Protein AF-X1R8P7-F1 (afdb_monomer)

Organism: NCBI:txid412755

Radius of gyration: 22.65 Å; Cα contacts (8 Å, |Δi|>4): 236; chains: 1; bounding box: 70×55×39 Å

Structure (mmCIF, N/CA/C/O backbone):
data_AF-X1R8P7-F1
#
_entry.id   AF-X1R8P7-F1
#
loop_
_atom_site.group_PDB
_atom_site.id
_atom_site.type_symbol
_atom_site.label_atom_id
_atom_site.label_alt_id
_atom_site.label_comp_id
_atom_site.label_asym_id
_atom_site.label_entity_id
_atom_site.label_seq_id
_atom_site.pdbx_PDB_ins_code
_atom_site.Cartn_x
_atom_site.Cartn_y
_atom_site.Cartn_z
_atom_site.occupancy
_atom_site.B_iso_or_equiv
_atom_site.auth_seq_id
_atom_site.auth_comp_id
_atom_site.auth_asym_id
_atom_site.auth_atom_id
_atom_site.pdbx_PDB_model_num
ATOM 1 N N . ASN A 1 1 ? -5.163 -3.248 -12.083 1.00 91.25 1 ASN A N 1
ATOM 2 C CA . ASN A 1 1 ? -4.349 -4.468 -12.230 1.00 91.25 1 ASN A CA 1
ATOM 3 C C . ASN A 1 1 ? -3.044 -4.242 -11.505 1.00 91.25 1 ASN A C 1
ATOM 5 O O . ASN A 1 1 ? -2.517 -3.134 -11.586 1.00 91.25 1 ASN A O 1
ATOM 9 N N . ILE A 1 2 ? -2.583 -5.254 -10.779 1.00 94.69 2 ILE A N 1
ATOM 10 C CA . ILE A 1 2 ? -1.268 -5.282 -10.139 1.00 94.69 2 ILE A CA 1
ATOM 11 C C . ILE A 1 2 ? -0.370 -6.141 -11.023 1.00 94.69 2 ILE A C 1
ATOM 13 O O . ILE A 1 2 ? -0.722 -7.287 -11.301 1.00 94.69 2 ILE A O 1
ATOM 17 N N . ILE A 1 3 ? 0.742 -5.575 -11.486 1.00 96.31 3 ILE A N 1
ATOM 18 C CA . ILE A 1 3 ? 1.646 -6.209 -12.451 1.00 96.31 3 ILE A CA 1
ATOM 19 C C . ILE A 1 3 ? 3.028 -6.357 -11.814 1.00 96.31 3 ILE A C 1
ATOM 21 O O . ILE A 1 3 ? 3.520 -5.406 -11.212 1.00 96.31 3 ILE A O 1
ATOM 25 N N . ASP A 1 4 ? 3.645 -7.528 -11.916 1.00 94.38 4 ASP A N 1
ATOM 26 C CA . ASP A 1 4 ? 5.004 -7.757 -11.417 1.00 94.38 4 ASP A CA 1
ATOM 27 C C . ASP A 1 4 ? 6.099 -7.234 -12.370 1.00 94.38 4 ASP A C 1
ATOM 29 O O . ASP A 1 4 ? 5.826 -6.599 -13.393 1.00 94.38 4 ASP A O 1
ATOM 33 N N . SER A 1 5 ? 7.365 -7.469 -12.018 1.00 90.56 5 SER A N 1
ATOM 34 C CA . SER A 1 5 ? 8.527 -7.047 -12.808 1.00 90.56 5 SER A CA 1
ATOM 35 C C . SER A 1 5 ? 8.684 -7.795 -14.138 1.00 90.56 5 SER A C 1
ATOM 37 O O . SER A 1 5 ? 9.356 -7.288 -15.037 1.00 90.56 5 SER A O 1
ATOM 39 N N . GLU A 1 6 ? 8.067 -8.970 -14.283 1.00 91.81 6 GLU A N 1
ATOM 40 C CA . GLU A 1 6 ? 8.080 -9.776 -15.508 1.00 91.81 6 GLU A CA 1
ATOM 41 C C . GLU A 1 6 ? 6.883 -9.462 -16.425 1.00 91.81 6 GLU A C 1
ATOM 43 O O . GLU A 1 6 ? 6.856 -9.876 -17.586 1.00 91.81 6 GLU A O 1
ATOM 48 N N . GLY A 1 7 ? 5.921 -8.672 -15.940 1.00 91.88 7 GLY A N 1
ATOM 49 C CA . GLY A 1 7 ? 4.739 -8.247 -16.683 1.00 91.88 7 GLY A CA 1
ATOM 50 C C . GLY A 1 7 ? 3.507 -9.124 -16.457 1.00 91.88 7 GLY A C 1
ATOM 51 O O . GLY A 1 7 ? 2.513 -8.950 -17.166 1.00 91.88 7 GLY A O 1
ATOM 52 N N . TYR A 1 8 ? 3.535 -10.046 -15.492 1.00 94.44 8 TYR A N 1
ATOM 53 C CA . TYR A 1 8 ? 2.378 -10.871 -15.156 1.00 94.44 8 TYR A CA 1
ATOM 54 C C . TYR A 1 8 ? 1.423 -10.137 -14.224 1.00 94.44 8 TYR A C 1
ATOM 56 O O . TYR A 1 8 ? 1.821 -9.414 -13.310 1.00 94.44 8 TYR A O 1
ATOM 64 N N . GLU A 1 9 ? 0.129 -10.349 -14.446 1.00 96.06 9 GLU A N 1
ATOM 65 C CA . GLU A 1 9 ? -0.903 -9.834 -13.562 1.00 96.06 9 GLU A CA 1
ATOM 66 C C . GLU A 1 9 ? -1.089 -10.754 -12.351 1.00 96.06 9 GLU A C 1
ATOM 68 O O . GLU A 1 9 ? -1.378 -11.940 -12.495 1.00 96.06 9 GLU A O 1
ATOM 73 N N . ILE A 1 10 ? -0.981 -10.177 -11.153 1.00 95.69 10 ILE A N 1
ATOM 74 C CA . ILE A 1 10 ? -1.089 -10.895 -9.875 1.00 95.69 10 ILE A CA 1
ATOM 75 C C . ILE A 1 10 ? -2.279 -10.429 -9.024 1.00 95.69 10 ILE A C 1
ATOM 77 O O . ILE A 1 10 ? -2.371 -10.771 -7.848 1.00 95.69 10 ILE A O 1
ATOM 81 N N . THR A 1 11 ? -3.193 -9.632 -9.590 1.00 94.94 11 THR A N 1
ATOM 82 C CA . THR A 1 11 ? -4.330 -9.046 -8.857 1.00 94.94 11 THR A CA 1
ATOM 83 C C . THR A 1 11 ? -5.125 -10.111 -8.093 1.00 94.94 11 THR A C 1
ATOM 85 O O . THR A 1 11 ? -5.360 -9.960 -6.896 1.00 94.94 11 THR A O 1
ATOM 88 N N . ASP A 1 12 ? -5.493 -11.206 -8.759 1.00 94.00 12 ASP A N 1
ATOM 89 C CA . ASP A 1 12 ? -6.300 -12.266 -8.147 1.00 94.00 12 ASP A CA 1
ATOM 90 C C . ASP A 1 12 ? -5.539 -13.011 -7.050 1.00 94.00 12 ASP A C 1
ATOM 92 O O . ASP A 1 12 ? -6.135 -13.379 -6.041 1.00 94.00 12 ASP A O 1
ATOM 96 N N . LEU A 1 13 ? -4.221 -13.179 -7.196 1.00 93.00 13 LEU A N 1
ATOM 97 C CA . LEU A 1 13 ? -3.372 -13.786 -6.167 1.00 93.00 13 LEU A CA 1
ATOM 98 C C . LEU A 1 13 ? -3.386 -12.942 -4.887 1.00 93.00 13 LEU A C 1
ATOM 100 O O . LEU A 1 13 ? -3.551 -13.474 -3.796 1.00 93.00 13 LEU A O 1
ATOM 104 N N . VAL A 1 14 ? -3.264 -11.622 -5.034 1.00 93.44 14 VAL A N 1
ATOM 105 C CA . VAL A 1 14 ? -3.269 -10.678 -3.908 1.00 93.44 14 VAL A CA 1
ATOM 106 C C . VAL A 1 14 ? -4.643 -10.630 -3.229 1.00 93.44 14 VAL A C 1
ATOM 108 O O . VAL A 1 14 ? -4.729 -10.532 -2.008 1.00 93.44 14 VAL A O 1
ATOM 111 N N . LEU A 1 15 ? -5.730 -10.689 -4.005 1.00 93.44 15 LEU A N 1
ATOM 112 C CA . LEU A 1 15 ? -7.092 -10.599 -3.473 1.00 93.44 15 LEU A CA 1
ATOM 113 C C . LEU A 1 15 ? -7.623 -11.917 -2.897 1.00 93.44 15 LEU A C 1
ATOM 115 O O . LEU A 1 15 ? -8.484 -11.862 -2.028 1.00 93.44 15 LEU A O 1
ATOM 119 N N . SER A 1 16 ? -7.142 -13.074 -3.354 1.00 93.62 16 SER A N 1
ATOM 120 C CA . SER A 1 16 ? -7.579 -14.390 -2.854 1.00 93.62 16 SER A CA 1
ATOM 121 C C . SER A 1 16 ? -6.755 -14.912 -1.675 1.00 93.62 16 SER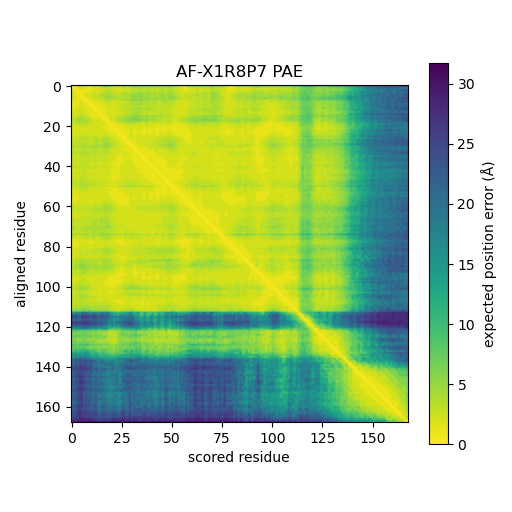 A C 1
ATOM 123 O O . SER A 1 16 ? -7.044 -15.988 -1.157 1.00 93.62 16 SER A O 1
ATOM 125 N N . ASP A 1 17 ? -5.740 -14.166 -1.234 1.00 91.75 17 ASP A N 1
ATOM 126 C CA . ASP A 1 17 ? -4.942 -14.527 -0.068 1.00 91.75 17 ASP A CA 1
ATOM 127 C C . ASP A 1 17 ? -5.787 -14.469 1.218 1.00 91.75 17 ASP A C 1
ATOM 129 O O . ASP A 1 17 ? -6.229 -13.404 1.661 1.00 91.75 17 ASP A O 1
ATOM 133 N N . GLU A 1 18 ? -6.002 -15.635 1.833 1.00 92.75 18 GLU A N 1
ATOM 134 C CA . GLU A 1 18 ? -6.716 -15.775 3.107 1.00 92.75 18 GLU A CA 1
ATOM 135 C C . GLU A 1 18 ? -5.908 -15.223 4.298 1.00 92.75 18 GLU A C 1
ATOM 137 O O . GLU A 1 18 ? -6.465 -14.977 5.378 1.00 92.75 18 GLU A O 1
ATOM 142 N N . ASN A 1 19 ? -4.594 -15.036 4.132 1.00 94.00 19 ASN A N 1
ATOM 143 C CA . ASN A 1 19 ? -3.725 -14.428 5.128 1.00 94.00 19 ASN A CA 1
ATOM 144 C C . ASN A 1 19 ? -3.697 -12.894 4.987 1.00 94.00 19 ASN A C 1
ATOM 146 O O . ASN A 1 19 ? -4.350 -12.288 4.140 1.00 94.00 19 ASN A O 1
ATOM 150 N N . TYR A 1 20 ? -2.971 -12.231 5.884 1.00 93.88 20 TYR A N 1
ATOM 151 C CA . TYR A 1 20 ? -2.756 -10.796 5.797 1.00 93.88 20 TYR A CA 1
ATOM 152 C C . TYR A 1 20 ? -1.712 -10.454 4.736 1.00 93.88 20 TYR A C 1
ATOM 154 O O . TYR A 1 20 ? -0.567 -10.906 4.803 1.00 93.88 20 TYR A O 1
ATOM 162 N N . SER A 1 21 ? -2.109 -9.569 3.829 1.00 95.56 21 SER A N 1
ATOM 163 C CA . SER A 1 21 ? -1.269 -9.007 2.781 1.00 95.56 21 SER A CA 1
ATOM 164 C C . SER A 1 21 ? -1.102 -7.501 3.001 1.00 95.56 21 SER A C 1
ATOM 166 O O . SER A 1 21 ? -2.074 -6.750 3.134 1.00 95.56 21 SER A O 1
ATOM 168 N N . PHE A 1 22 ? 0.148 -7.051 3.067 1.00 96.31 22 PHE A N 1
ATOM 169 C CA . PHE A 1 22 ? 0.519 -5.652 3.244 1.00 96.31 22 PHE A CA 1
ATOM 170 C C . PHE A 1 22 ? 0.800 -5.021 1.882 1.00 96.31 22 PHE A C 1
ATOM 172 O O . PHE A 1 22 ? 1.684 -5.460 1.155 1.00 96.31 22 PHE A O 1
ATOM 179 N N . LEU A 1 23 ? 0.071 -3.963 1.542 1.00 97.25 23 LEU A N 1
ATOM 180 C CA . LEU A 1 23 ? 0.270 -3.190 0.322 1.00 97.25 23 LEU A CA 1
ATOM 181 C C . LEU A 1 23 ? 0.844 -1.821 0.688 1.00 97.25 23 LEU A C 1
ATOM 183 O O . LEU A 1 23 ? 0.140 -0.964 1.231 1.00 97.25 23 LEU A O 1
ATOM 187 N N . LEU A 1 24 ? 2.118 -1.598 0.384 1.00 97.62 24 LEU A N 1
ATOM 188 C CA . LEU A 1 24 ? 2.715 -0.270 0.433 1.00 97.62 24 LEU A CA 1
ATOM 189 C C . LEU A 1 24 ? 2.394 0.452 -0.873 1.00 97.62 24 LEU A C 1
ATOM 191 O O . LEU A 1 24 ? 2.966 0.156 -1.914 1.00 97.62 24 LEU A O 1
ATOM 195 N N . VAL A 1 25 ? 1.495 1.423 -0.827 1.00 97.56 25 VAL A N 1
ATOM 196 C CA . VAL A 1 25 ? 1.103 2.211 -1.994 1.00 97.56 25 VAL A CA 1
ATOM 197 C C . VAL A 1 25 ? 1.932 3.487 -2.051 1.00 97.56 25 VAL A C 1
ATOM 199 O O . VAL A 1 25 ? 1.873 4.318 -1.144 1.00 97.56 25 VAL A O 1
ATOM 202 N N . SER A 1 26 ? 2.680 3.660 -3.136 1.00 97.00 26 SER A N 1
ATOM 203 C CA . SER A 1 26 ? 3.496 4.844 -3.395 1.00 97.00 26 SER A CA 1
ATOM 204 C C . SER A 1 26 ? 3.366 5.238 -4.863 1.00 97.00 26 SER A C 1
ATOM 206 O O . SER A 1 26 ? 4.110 4.751 -5.712 1.00 97.00 26 SER A O 1
ATOM 208 N N . TYR A 1 27 ? 2.400 6.102 -5.186 1.00 95.38 27 TYR A N 1
ATOM 209 C CA . TYR A 1 27 ? 2.072 6.431 -6.581 1.00 95.38 27 TYR A CA 1
ATOM 210 C C . TYR A 1 27 ? 3.235 7.092 -7.338 1.00 95.38 27 TYR A C 1
ATOM 212 O O . TYR A 1 27 ? 3.347 6.891 -8.539 1.00 95.38 27 TYR A O 1
ATOM 220 N N . ASN A 1 28 ? 4.108 7.832 -6.647 1.00 94.38 28 ASN A N 1
ATOM 221 C CA . ASN A 1 28 ? 5.358 8.357 -7.197 1.00 94.38 28 ASN A CA 1
ATOM 222 C C . ASN A 1 28 ? 6.468 8.202 -6.153 1.00 94.38 28 ASN A C 1
ATOM 224 O O . ASN A 1 28 ? 6.437 8.866 -5.117 1.00 94.38 28 ASN A O 1
ATOM 228 N N . LEU A 1 29 ? 7.440 7.333 -6.413 1.00 94.69 29 LEU A N 1
ATOM 229 C CA . LEU A 1 29 ? 8.567 7.071 -5.518 1.00 94.69 29 LEU A CA 1
ATOM 230 C C . LEU A 1 29 ? 9.501 8.278 -5.360 1.00 94.69 29 LEU A C 1
ATOM 232 O O . LEU A 1 29 ? 9.990 8.521 -4.258 1.00 94.69 29 LEU A O 1
ATOM 236 N N . SER A 1 30 ? 9.695 9.074 -6.411 1.00 92.00 30 SER A N 1
ATOM 237 C CA . SER A 1 30 ? 10.548 10.270 -6.386 1.00 92.00 30 SER A CA 1
ATOM 238 C C . SER A 1 30 ? 10.015 11.349 -5.430 1.00 92.00 30 SER A C 1
ATOM 240 O O . SER A 1 30 ? 10.793 12.058 -4.792 1.00 92.00 30 SER A O 1
ATOM 242 N N . ASP A 1 31 ? 8.689 11.423 -5.276 1.00 94.12 31 ASP A N 1
ATOM 243 C CA . ASP A 1 31 ? 7.996 12.360 -4.378 1.00 94.12 31 ASP A CA 1
ATOM 244 C C . ASP A 1 31 ? 7.621 11.734 -3.023 1.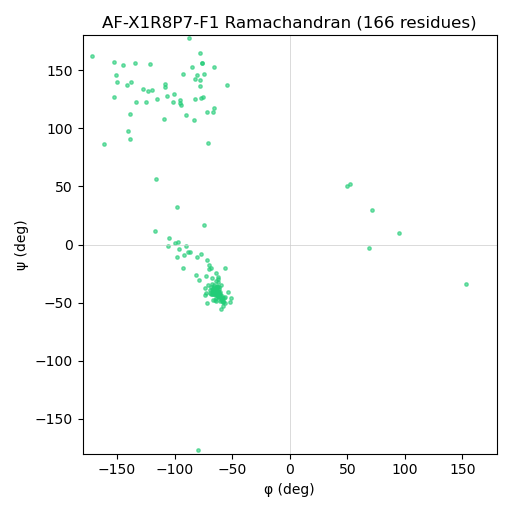00 94.12 31 ASP A C 1
ATOM 246 O O . ASP A 1 31 ? 6.941 12.357 -2.199 1.00 94.12 31 ASP A O 1
ATOM 250 N N . ALA A 1 32 ? 7.983 10.473 -2.792 1.00 95.56 32 ALA A N 1
ATOM 251 C CA . ALA A 1 32 ? 7.578 9.748 -1.600 1.00 95.56 32 ALA A CA 1
ATOM 252 C C . ALA A 1 32 ? 8.349 10.217 -0.360 1.00 95.56 32 ALA A C 1
ATOM 254 O O . ALA A 1 32 ? 9.531 10.571 -0.397 1.00 95.56 32 ALA A O 1
ATOM 255 N N . ASN A 1 33 ? 7.683 10.192 0.795 1.00 96.06 33 ASN A N 1
ATOM 256 C CA . ASN A 1 33 ? 8.331 10.546 2.047 1.00 96.06 33 ASN A CA 1
ATOM 257 C C . ASN A 1 33 ? 9.433 9.533 2.410 1.00 96.06 33 ASN A C 1
ATOM 259 O O . ASN A 1 33 ? 9.149 8.375 2.717 1.00 96.06 33 ASN A O 1
ATOM 263 N N . GLN A 1 34 ? 10.684 9.996 2.474 1.00 93.88 34 GLN A N 1
ATOM 264 C CA . GLN A 1 34 ? 11.840 9.134 2.742 1.00 93.88 34 GLN A CA 1
ATOM 265 C C . GLN A 1 34 ? 11.790 8.436 4.111 1.00 93.88 34 GLN A C 1
ATOM 267 O O . GLN A 1 34 ? 12.189 7.279 4.232 1.00 93.88 34 GLN A O 1
ATOM 272 N N . LYS A 1 35 ? 11.282 9.107 5.157 1.00 92.75 35 LYS A N 1
ATOM 273 C CA . LYS A 1 35 ? 11.120 8.472 6.479 1.00 92.75 35 LYS A CA 1
ATOM 274 C C . LYS A 1 35 ? 10.061 7.373 6.424 1.00 92.75 35 LYS A C 1
ATOM 276 O O . LYS A 1 35 ? 10.264 6.313 7.004 1.00 92.75 35 LYS A O 1
ATOM 281 N N . GLY A 1 36 ? 8.976 7.621 5.691 1.00 94.00 36 GLY A N 1
ATOM 282 C CA . GLY A 1 36 ? 7.932 6.639 5.413 1.00 94.00 36 GLY A CA 1
ATOM 283 C C . GLY A 1 36 ? 8.465 5.404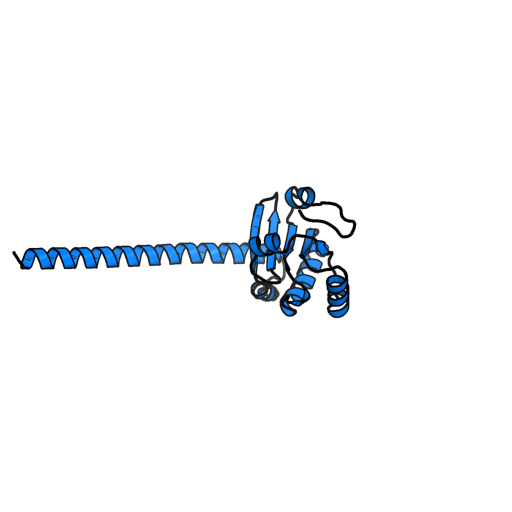 4.693 1.00 94.00 36 GLY A C 1
ATOM 284 O O . GLY A 1 36 ? 8.210 4.293 5.139 1.00 94.00 36 GLY A O 1
ATOM 285 N N . LEU A 1 37 ? 9.256 5.588 3.633 1.00 94.69 37 LEU A N 1
ATOM 286 C CA . LEU A 1 37 ? 9.882 4.480 2.900 1.00 94.69 37 LEU A CA 1
ATOM 287 C C . LEU A 1 37 ? 10.853 3.679 3.772 1.00 94.69 37 LEU A C 1
ATOM 289 O O . LEU A 1 37 ? 10.842 2.452 3.743 1.00 94.69 37 LEU A O 1
ATOM 293 N N . LYS A 1 38 ? 11.653 4.359 4.601 1.00 92.62 38 LYS A N 1
ATOM 294 C CA . LYS A 1 38 ? 12.544 3.680 5.546 1.00 92.62 38 LYS A CA 1
ATOM 295 C C . LYS A 1 38 ? 11.761 2.846 6.562 1.00 92.62 38 LYS A C 1
ATOM 297 O O . LYS A 1 38 ? 12.114 1.699 6.800 1.00 92.62 38 LYS A O 1
ATOM 302 N N . ALA A 1 39 ? 10.689 3.398 7.129 1.00 91.94 39 ALA A N 1
ATOM 303 C CA . ALA A 1 39 ? 9.819 2.650 8.031 1.00 91.94 39 ALA A CA 1
ATOM 304 C C . ALA A 1 3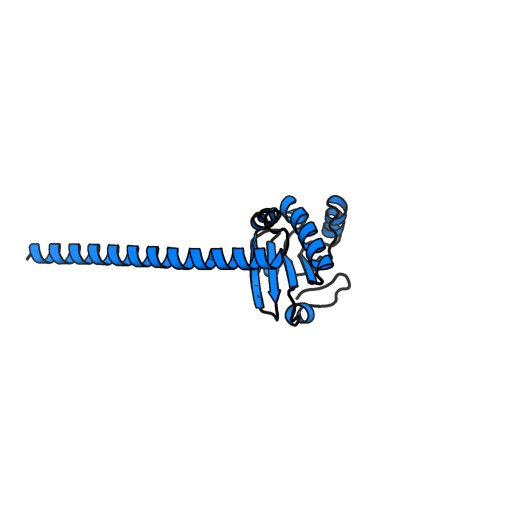9 ? 9.131 1.477 7.313 1.00 91.94 39 ALA A C 1
ATOM 306 O O . ALA A 1 39 ? 9.009 0.401 7.887 1.00 91.94 39 ALA A O 1
ATOM 307 N N . ALA A 1 40 ? 8.751 1.643 6.045 1.00 93.88 40 ALA A N 1
ATOM 308 C CA . ALA A 1 40 ? 8.200 0.560 5.238 1.00 93.88 40 ALA A CA 1
ATOM 309 C C . ALA A 1 40 ? 9.186 -0.598 5.032 1.00 93.88 40 ALA A C 1
ATOM 311 O O . ALA A 1 40 ? 8.758 -1.746 5.007 1.00 93.88 40 ALA A O 1
ATOM 312 N N . ASN A 1 41 ? 10.491 -0.321 4.966 1.00 92.81 41 ASN A N 1
ATOM 313 C CA . ASN A 1 41 ? 11.518 -1.361 4.912 1.00 92.81 41 ASN A CA 1
ATOM 314 C C . ASN A 1 41 ? 11.499 -2.243 6.173 1.00 92.81 41 ASN A C 1
ATOM 316 O O . ASN A 1 41 ? 11.527 -3.465 6.079 1.00 92.81 41 ASN A O 1
ATOM 320 N N . GLU A 1 42 ? 11.361 -1.637 7.355 1.00 90.88 42 GLU A N 1
ATOM 321 C CA . GLU A 1 42 ? 11.223 -2.379 8.619 1.00 90.88 42 GLU A CA 1
ATOM 322 C C . GLU A 1 42 ? 9.931 -3.212 8.655 1.00 90.88 42 GLU A C 1
ATOM 324 O O . GLU A 1 42 ? 9.917 -4.342 9.144 1.00 90.88 42 GLU A O 1
ATOM 329 N N . ILE A 1 43 ? 8.841 -2.682 8.090 1.00 91.88 43 ILE A N 1
ATOM 330 C CA . ILE A 1 43 ? 7.572 -3.411 7.956 1.00 91.88 43 ILE A CA 1
ATOM 331 C C . ILE A 1 43 ? 7.739 -4.606 7.015 1.00 91.88 43 ILE A C 1
ATOM 333 O O . ILE A 1 43 ? 7.249 -5.689 7.327 1.00 91.88 43 ILE A O 1
ATOM 337 N N . ALA A 1 44 ? 8.447 -4.446 5.897 1.00 93.69 44 ALA A N 1
ATOM 338 C CA . ALA A 1 44 ? 8.734 -5.537 4.970 1.00 93.69 44 ALA A CA 1
ATOM 339 C C . ALA A 1 44 ? 9.573 -6.640 5.638 1.00 93.69 44 ALA A C 1
ATOM 341 O O . ALA A 1 44 ? 9.251 -7.822 5.506 1.00 93.69 44 ALA A O 1
ATOM 342 N N . LEU A 1 45 ? 10.585 -6.268 6.431 1.00 91.19 45 LEU A N 1
ATOM 343 C CA . LEU A 1 45 ? 11.370 -7.217 7.230 1.00 91.19 45 LEU A CA 1
ATOM 344 C C . LEU A 1 45 ? 10.498 -7.973 8.241 1.00 91.19 45 LEU A C 1
ATOM 346 O O . LEU A 1 45 ? 10.613 -9.193 8.358 1.00 91.19 45 LEU A O 1
ATOM 350 N N . TYR A 1 46 ? 9.589 -7.274 8.927 1.00 90.12 46 TYR A N 1
ATOM 351 C CA . TYR A 1 46 ? 8.591 -7.910 9.788 1.00 90.12 46 TYR A CA 1
ATOM 352 C C . TYR A 1 46 ? 7.706 -8.884 8.996 1.00 90.12 46 TYR A C 1
ATOM 354 O O . TYR A 1 46 ? 7.511 -10.019 9.420 1.00 90.12 46 TYR A O 1
ATOM 362 N N . CYS A 1 47 ? 7.197 -8.486 7.830 1.00 92.19 47 CYS A N 1
ATOM 363 C CA . CYS A 1 47 ? 6.355 -9.354 7.009 1.00 92.19 47 CYS A CA 1
ATOM 364 C C . CYS A 1 47 ? 7.090 -10.642 6.625 1.00 92.19 47 CYS A C 1
ATOM 366 O O . CYS A 1 47 ? 6.563 -11.728 6.854 1.00 92.19 47 CYS A O 1
ATOM 368 N N . ASN A 1 48 ? 8.342 -10.529 6.179 1.00 91.75 48 ASN A N 1
ATOM 369 C CA . ASN A 1 48 ? 9.189 -11.676 5.866 1.00 91.75 48 ASN A CA 1
ATOM 370 C C . ASN A 1 48 ? 9.394 -12.588 7.093 1.00 91.75 48 ASN A C 1
ATOM 372 O O . ASN A 1 48 ? 9.150 -13.791 7.027 1.00 91.75 48 ASN A O 1
ATOM 376 N N . GLN A 1 49 ? 9.739 -12.013 8.251 1.00 90.75 49 GLN A N 1
ATOM 377 C CA . GLN A 1 49 ? 9.961 -12.775 9.485 1.00 90.75 49 GLN A CA 1
ATOM 378 C C . GLN A 1 49 ? 8.725 -13.572 9.942 1.00 90.75 49 GLN A C 1
ATOM 380 O O . GLN A 1 49 ? 8.874 -14.653 10.513 1.00 90.75 49 GLN A O 1
ATOM 385 N N . TYR A 1 50 ? 7.518 -13.040 9.732 1.00 90.00 50 TYR A N 1
ATOM 386 C CA . TYR A 1 50 ? 6.266 -13.640 10.209 1.00 90.00 50 TYR A CA 1
ATOM 387 C C . TYR A 1 50 ? 5.437 -14.316 9.103 1.00 90.00 50 TYR A C 1
ATOM 389 O O . TYR A 1 50 ? 4.339 -14.796 9.384 1.00 90.00 50 TYR A O 1
ATOM 397 N N . GLY A 1 51 ? 5.956 -14.397 7.873 1.00 91.62 51 GLY A N 1
ATOM 398 C CA . GLY A 1 51 ? 5.294 -15.065 6.749 1.00 91.62 51 GLY A CA 1
ATOM 399 C C . GLY A 1 51 ? 4.074 -14.319 6.198 1.00 91.62 51 GLY A C 1
ATOM 400 O O . GLY A 1 51 ? 3.137 -14.955 5.719 1.00 91.62 51 GLY A O 1
ATOM 401 N N . TYR A 1 52 ? 4.061 -12.988 6.293 1.00 93.44 52 TYR A N 1
ATOM 402 C CA . TYR A 1 52 ? 3.071 -12.142 5.626 1.00 93.44 52 TYR A CA 1
ATOM 403 C C . TYR A 1 52 ? 3.589 -11.686 4.268 1.00 93.44 52 TYR A C 1
ATOM 405 O O . TYR A 1 52 ? 4.779 -11.403 4.108 1.00 93.44 52 TYR A O 1
ATOM 413 N N . ASN A 1 53 ? 2.680 -11.541 3.310 1.00 95.12 53 ASN A N 1
ATOM 414 C CA . ASN A 1 53 ? 3.022 -10.994 2.008 1.00 95.12 53 ASN A CA 1
ATOM 415 C C . ASN A 1 53 ? 3.145 -9.468 2.085 1.00 95.12 53 ASN A C 1
ATOM 417 O O . ASN A 1 53 ? 2.369 -8.800 2.776 1.00 95.12 53 ASN A O 1
ATOM 421 N N . PHE A 1 54 ? 4.118 -8.914 1.364 1.00 96.31 54 PHE A N 1
ATOM 422 C CA . PHE A 1 54 ? 4.354 -7.478 1.278 1.00 96.31 54 PHE A CA 1
ATOM 423 C C . PHE A 1 54 ? 4.565 -7.073 -0.180 1.00 96.31 54 PHE A C 1
ATOM 425 O O . PHE A 1 54 ? 5.478 -7.567 -0.835 1.00 96.31 54 PHE A O 1
ATOM 432 N N . TYR A 1 55 ? 3.743 -6.149 -0.670 1.00 97.12 55 TYR A N 1
ATOM 433 C CA . TYR A 1 55 ? 3.766 -5.675 -2.051 1.00 97.12 55 TYR A CA 1
ATOM 434 C C . TYR A 1 55 ? 3.925 -4.157 -2.072 1.00 97.12 55 TYR A C 1
ATOM 436 O O . TYR A 1 55 ? 3.082 -3.441 -1.522 1.00 97.12 55 TYR A O 1
ATOM 444 N N . CYS A 1 56 ? 4.965 -3.634 -2.726 1.00 97.56 56 CYS A N 1
ATOM 445 C CA . CYS A 1 56 ? 5.041 -2.202 -3.001 1.00 97.56 56 CYS A CA 1
ATOM 446 C C . CYS A 1 56 ? 4.384 -1.884 -4.346 1.00 97.56 56 CYS A C 1
ATOM 448 O O . CYS A 1 56 ? 4.900 -2.259 -5.390 1.00 97.56 56 CYS A O 1
ATOM 450 N N . LEU A 1 57 ? 3.250 -1.183 -4.329 1.00 97.81 57 LEU A N 1
ATOM 451 C CA . LEU A 1 57 ? 2.522 -0.779 -5.529 1.00 97.81 57 LEU A CA 1
ATOM 452 C C . LEU A 1 57 ? 2.912 0.643 -5.940 1.00 97.81 57 LEU A C 1
ATOM 454 O O . LEU A 1 57 ? 2.755 1.585 -5.154 1.00 97.81 57 LEU A O 1
ATOM 458 N N . THR A 1 58 ? 3.371 0.817 -7.178 1.00 97.56 58 THR A N 1
ATOM 459 C CA . THR A 1 58 ? 3.818 2.115 -7.694 1.00 97.56 58 THR A CA 1
ATOM 460 C C . THR A 1 58 ? 3.502 2.311 -9.176 1.00 97.56 58 THR A C 1
ATOM 462 O O . THR A 1 58 ? 3.382 1.347 -9.925 1.00 97.56 58 THR A O 1
ATOM 465 N N . ALA A 1 59 ? 3.375 3.572 -9.597 1.00 97.12 59 ALA A N 1
ATOM 466 C CA . ALA A 1 59 ? 3.334 3.954 -11.009 1.00 97.12 59 ALA A CA 1
ATOM 467 C C . ALA A 1 59 ? 4.694 4.477 -11.510 1.00 97.12 59 ALA A C 1
ATOM 469 O O . ALA A 1 59 ? 4.807 4.880 -12.668 1.00 97.12 59 ALA A O 1
ATOM 470 N N . SER A 1 60 ? 5.714 4.497 -10.644 1.00 96.56 60 SER A N 1
ATOM 471 C CA . SER A 1 60 ? 7.066 4.922 -11.000 1.00 96.56 60 SER A CA 1
ATOM 472 C C . SER A 1 60 ? 7.719 3.978 -12.002 1.00 96.56 60 SER A C 1
ATOM 474 O O . SER A 1 60 ? 7.424 2.785 -12.080 1.00 96.56 60 SER A O 1
ATOM 476 N N . THR A 1 61 ? 8.634 4.542 -12.776 1.00 95.38 61 THR A N 1
ATOM 477 C CA . THR A 1 61 ? 9.362 3.830 -13.824 1.00 95.38 61 THR A CA 1
ATOM 478 C C . THR A 1 61 ? 10.459 2.937 -13.239 1.00 95.38 61 THR A C 1
ATOM 480 O O . THR A 1 61 ? 10.983 3.205 -12.157 1.00 95.38 61 THR A O 1
ATOM 483 N N . SER A 1 62 ? 10.869 1.895 -13.970 1.00 94.00 62 SER A N 1
ATOM 484 C CA . SER A 1 62 ? 11.951 0.998 -13.532 1.00 94.00 62 SER A CA 1
ATOM 485 C C . SER A 1 62 ? 13.256 1.730 -13.165 1.00 94.00 62 SER A C 1
ATOM 487 O O . SER A 1 62 ? 13.824 1.391 -12.130 1.00 94.00 62 SER A O 1
ATOM 489 N N . PRO A 1 63 ? 13.713 2.764 -13.909 1.00 95.00 63 PRO A N 1
ATOM 490 C CA . PRO A 1 63 ? 14.893 3.536 -13.513 1.00 95.00 63 PRO A CA 1
ATOM 491 C C . PRO A 1 63 ? 14.729 4.287 -12.184 1.00 95.00 63 PRO A C 1
ATOM 493 O O . PRO A 1 63 ? 15.682 4.377 -11.414 1.00 95.00 63 PRO A O 1
ATOM 496 N N . GLU A 1 64 ? 13.539 4.823 -11.893 1.00 95.19 64 GLU A N 1
ATOM 497 C CA . GLU A 1 64 ? 13.262 5.496 -10.614 1.00 95.19 64 GLU A CA 1
ATOM 498 C C . GLU A 1 64 ? 13.258 4.503 -9.453 1.00 95.19 64 GLU A C 1
ATOM 500 O O . GLU A 1 64 ? 13.833 4.783 -8.400 1.00 95.19 64 GLU A O 1
ATOM 505 N N . ILE A 1 65 ? 12.643 3.335 -9.666 1.00 95.75 65 ILE A N 1
ATOM 506 C CA . ILE A 1 65 ? 12.639 2.230 -8.704 1.00 95.75 65 ILE A 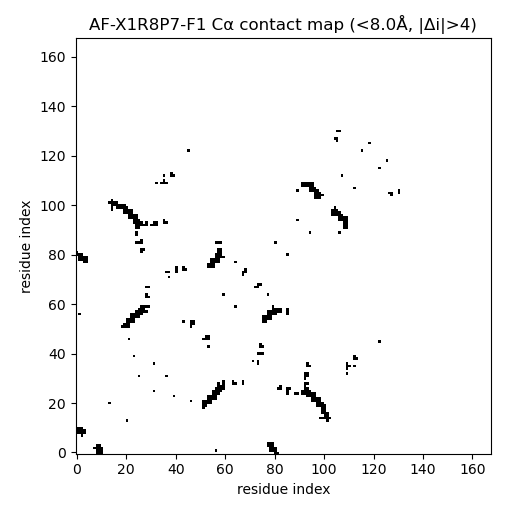CA 1
ATOM 507 C C . ILE A 1 65 ? 14.078 1.809 -8.398 1.00 95.75 65 ILE A C 1
ATOM 509 O O . ILE A 1 65 ? 14.470 1.798 -7.234 1.00 95.75 65 ILE A O 1
AT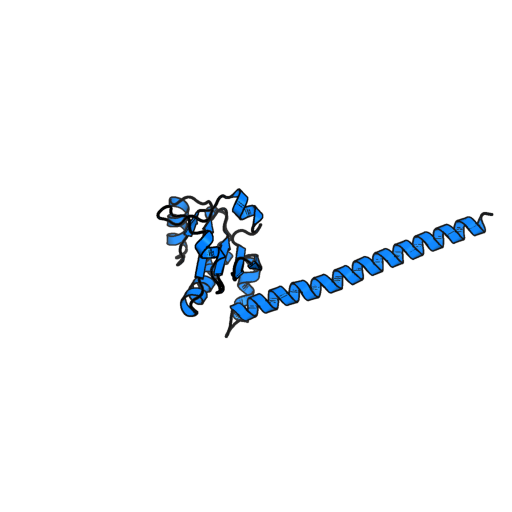OM 513 N N . GLU A 1 66 ? 14.882 1.517 -9.423 1.00 94.88 66 GLU A N 1
ATOM 514 C CA . GLU A 1 66 ? 16.270 1.075 -9.261 1.00 94.88 66 GLU A CA 1
ATOM 515 C C . GLU A 1 66 ? 17.110 2.130 -8.533 1.00 94.88 66 GLU A C 1
ATOM 517 O O . GLU A 1 66 ? 17.792 1.825 -7.551 1.00 94.88 66 GLU A O 1
ATOM 522 N N . PHE A 1 67 ? 17.027 3.388 -8.970 1.00 94.69 67 PHE A N 1
ATOM 523 C CA . PHE A 1 67 ? 17.758 4.488 -8.352 1.00 94.69 67 PHE A CA 1
ATOM 524 C C . PHE A 1 67 ? 17.415 4.635 -6.866 1.00 94.69 67 PHE A C 1
ATOM 526 O O . PHE A 1 67 ? 18.317 4.715 -6.023 1.00 94.69 67 PHE A O 1
ATOM 533 N N . LEU A 1 68 ? 16.124 4.655 -6.524 1.00 95.00 68 LEU A N 1
ATOM 534 C CA . LEU A 1 68 ? 15.690 4.876 -5.150 1.00 95.00 68 LEU A CA 1
ATOM 535 C C . LEU A 1 68 ? 15.963 3.659 -4.265 1.00 95.00 68 LEU A C 1
ATOM 537 O O . LEU A 1 68 ? 16.441 3.819 -3.142 1.00 95.00 68 LEU A O 1
ATOM 541 N N . SER A 1 69 ? 15.716 2.454 -4.784 1.00 93.75 69 SER A N 1
ATOM 542 C CA . SER A 1 69 ? 15.979 1.197 -4.086 1.00 93.75 69 SER A CA 1
ATOM 543 C C . SER A 1 69 ? 17.452 1.071 -3.714 1.00 93.75 69 SER A C 1
ATOM 545 O O . SER A 1 69 ? 17.769 0.770 -2.564 1.00 93.75 69 SER A O 1
ATOM 547 N N . ASN A 1 70 ? 18.355 1.399 -4.642 1.00 94.81 70 ASN A N 1
ATOM 548 C CA . ASN A 1 70 ? 19.796 1.386 -4.400 1.00 94.81 70 ASN A CA 1
ATOM 549 C C . ASN A 1 70 ? 20.243 2.500 -3.445 1.00 94.81 70 ASN A C 1
ATOM 551 O O . ASN A 1 70 ? 21.105 2.279 -2.602 1.00 94.81 70 ASN A O 1
ATOM 555 N N . THR A 1 71 ? 19.661 3.697 -3.556 1.00 94.69 71 THR A N 1
ATOM 556 C CA . THR A 1 71 ? 20.042 4.848 -2.718 1.00 94.69 71 THR A CA 1
ATOM 557 C C . THR A 1 71 ? 19.586 4.685 -1.266 1.00 94.69 71 THR A C 1
ATOM 559 O O . THR A 1 71 ? 20.261 5.147 -0.346 1.00 94.69 71 THR A O 1
ATOM 562 N N . MET A 1 72 ? 18.425 4.062 -1.051 1.00 93.50 72 MET A N 1
ATOM 563 C CA . MET A 1 72 ? 17.802 3.921 0.267 1.00 93.50 72 MET A CA 1
ATOM 564 C C . MET A 1 72 ? 17.903 2.508 0.854 1.00 93.50 72 MET A C 1
ATOM 566 O O . MET A 1 72 ? 17.433 2.296 1.973 1.00 93.50 72 MET A O 1
ATOM 570 N N . ASN A 1 73 ? 18.508 1.566 0.126 1.00 94.38 73 ASN A N 1
ATOM 571 C CA . ASN A 1 73 ? 18.590 0.144 0.466 1.00 94.38 73 ASN A CA 1
ATOM 572 C C . ASN A 1 73 ? 17.205 -0.452 0.784 1.00 94.38 73 ASN A C 1
ATOM 574 O O . ASN A 1 73 ? 16.991 -1.035 1.853 1.00 94.38 73 ASN A O 1
ATOM 578 N N . LEU A 1 74 ? 16.247 -0.243 -0.123 1.00 93.38 74 LEU A N 1
ATOM 579 C CA . LEU A 1 74 ? 14.904 -0.812 0.002 1.00 93.38 74 LEU A CA 1
ATOM 580 C C . LEU A 1 74 ? 14.956 -2.306 -0.338 1.00 93.38 74 LEU A C 1
ATOM 582 O O . LEU A 1 74 ? 15.453 -2.686 -1.394 1.00 93.38 74 LEU A O 1
ATOM 586 N N . ASN A 1 75 ? 14.450 -3.144 0.567 1.00 88.75 75 ASN A N 1
ATOM 587 C CA . ASN A 1 75 ? 14.539 -4.602 0.495 1.00 88.75 75 ASN A CA 1
ATOM 588 C C . ASN A 1 75 ? 13.142 -5.222 0.351 1.00 88.75 75 ASN A C 1
ATOM 590 O O . ASN A 1 75 ? 12.712 -6.018 1.187 1.00 88.75 75 ASN A O 1
ATOM 594 N N . PHE A 1 76 ? 12.412 -4.814 -0.681 1.00 93.00 76 PHE A N 1
ATOM 595 C CA . PHE A 1 76 ? 11.101 -5.361 -1.016 1.00 93.00 76 PHE A CA 1
ATOM 596 C C . PHE A 1 76 ? 10.826 -5.230 -2.512 1.00 93.00 76 PHE A C 1
ATOM 598 O O . PHE A 1 76 ? 11.393 -4.366 -3.182 1.00 93.00 76 PHE A O 1
ATOM 605 N N . ASP A 1 77 ? 9.930 -6.076 -3.010 1.00 93.75 77 ASP A N 1
ATOM 606 C CA . ASP A 1 77 ? 9.580 -6.119 -4.424 1.00 93.75 77 ASP A CA 1
ATOM 607 C C . ASP A 1 77 ? 8.578 -5.021 -4.800 1.00 93.75 77 ASP A C 1
ATOM 609 O O . ASP A 1 77 ? 7.688 -4.641 -4.024 1.00 93.75 77 ASP A O 1
ATOM 613 N N . PHE A 1 78 ? 8.732 -4.520 -6.025 1.00 96.56 78 PHE A N 1
ATOM 614 C CA . PHE A 1 78 ? 7.902 -3.471 -6.603 1.00 96.56 78 PHE A CA 1
ATOM 615 C C . PHE A 1 78 ? 6.989 -4.045 -7.679 1.00 96.56 78 PHE A C 1
ATOM 617 O O . PHE A 1 78 ? 7.408 -4.830 -8.526 1.00 96.56 78 PHE A O 1
ATOM 624 N N . PHE A 1 79 ? 5.748 -3.581 -7.665 1.00 97.31 79 PHE A N 1
ATOM 625 C CA . PHE A 1 79 ? 4.690 -3.983 -8.571 1.00 97.31 79 PHE A CA 1
ATOM 626 C C . PHE A 1 79 ? 4.087 -2.736 -9.197 1.00 97.31 79 PHE A C 1
ATOM 628 O O . PHE A 1 79 ? 3.783 -1.746 -8.522 1.00 97.31 79 PHE A O 1
ATOM 635 N N . PHE A 1 80 ? 3.902 -2.787 -10.506 1.00 97.62 80 PHE A N 1
ATOM 636 C CA . PHE A 1 80 ? 3.333 -1.694 -11.256 1.00 97.62 80 PHE A CA 1
ATOM 637 C C . PHE A 1 80 ? 1.812 -1.651 -11.088 1.00 97.62 80 PHE A C 1
ATOM 639 O O . PHE A 1 80 ? 1.109 -2.665 -11.127 1.00 97.62 80 PHE A O 1
ATOM 646 N N . THR A 1 81 ? 1.277 -0.451 -10.896 1.00 96.44 81 THR A N 1
ATOM 647 C CA . THR A 1 81 ? -0.159 -0.164 -10.909 1.00 96.44 81 THR A CA 1
ATOM 648 C C . THR A 1 81 ? -0.365 1.275 -11.369 1.00 96.44 81 THR A C 1
ATOM 650 O O . THR A 1 81 ? 0.430 2.154 -11.053 1.00 96.44 81 THR A O 1
ATOM 653 N N . ASP A 1 82 ? -1.454 1.529 -12.093 1.00 95.50 82 ASP A N 1
ATOM 654 C CA . ASP A 1 82 ? -1.802 2.862 -12.590 1.00 95.50 82 ASP A CA 1
ATOM 655 C C . ASP A 1 82 ? -1.874 3.928 -11.472 1.00 95.50 82 ASP A C 1
ATOM 657 O O . ASP A 1 82 ? -2.447 3.716 -10.399 1.00 95.50 82 ASP A O 1
ATOM 661 N N . GLU A 1 83 ? -1.327 5.112 -11.753 1.00 93.88 83 GLU A N 1
ATOM 662 C CA . GLU A 1 83 ? -1.196 6.211 -10.791 1.00 93.88 83 GLU A CA 1
ATOM 663 C C . GLU A 1 83 ? -2.555 6.696 -10.267 1.00 93.88 83 GLU A C 1
ATOM 665 O O . GLU A 1 83 ? -2.723 6.954 -9.069 1.00 93.88 83 GLU A O 1
ATOM 670 N N . THR A 1 84 ? -3.544 6.806 -11.159 1.00 93.56 84 THR A N 1
ATOM 671 C CA . THR A 1 84 ? -4.898 7.244 -10.797 1.00 93.56 84 THR A CA 1
ATOM 672 C C . THR A 1 84 ? -5.518 6.237 -9.841 1.00 93.56 84 THR A C 1
ATOM 674 O O . THR A 1 84 ? -6.064 6.617 -8.804 1.00 93.56 84 THR A O 1
ATOM 677 N N . THR A 1 85 ? -5.354 4.948 -10.137 1.00 93.00 85 THR A N 1
ATOM 678 C CA . THR A 1 85 ? -5.792 3.847 -9.278 1.00 93.00 85 THR A CA 1
ATOM 679 C C . THR A 1 85 ? -5.154 3.951 -7.893 1.00 93.00 85 THR A C 1
ATOM 681 O O . THR A 1 85 ? -5.868 3.977 -6.889 1.00 93.00 85 THR A O 1
ATOM 684 N N . LEU A 1 86 ? -3.835 4.129 -7.802 1.00 94.38 86 LEU A N 1
ATOM 685 C CA . LEU A 1 86 ? -3.139 4.242 -6.514 1.00 94.38 86 LEU A CA 1
ATOM 686 C C . LEU A 1 86 ? -3.621 5.443 -5.685 1.00 94.38 86 LEU A C 1
ATOM 688 O O . LEU A 1 86 ? -3.920 5.295 -4.497 1.00 94.38 86 LEU A O 1
ATOM 692 N N . LYS A 1 87 ? -3.813 6.607 -6.318 1.00 93.00 87 LYS A N 1
ATOM 693 C CA . LYS A 1 87 ? -4.351 7.818 -5.666 1.00 93.00 87 LYS A CA 1
ATOM 694 C C . LYS A 1 87 ? -5.787 7.659 -5.156 1.00 93.00 87 LYS A C 1
ATOM 696 O O . LYS A 1 87 ? -6.193 8.383 -4.239 1.00 93.00 87 LYS A O 1
ATOM 701 N N . THR A 1 88 ? -6.572 6.746 -5.735 1.00 91.88 88 THR A N 1
ATOM 702 C CA . THR A 1 88 ? -7.914 6.413 -5.223 1.00 91.88 88 THR A CA 1
ATOM 703 C C . THR A 1 88 ? -7.862 5.483 -4.012 1.00 91.88 88 THR A C 1
ATOM 705 O O . THR A 1 88 ? -8.711 5.589 -3.125 1.00 91.88 88 THR A O 1
ATOM 708 N N . ILE A 1 89 ? -6.849 4.616 -3.930 1.00 91.12 89 ILE A N 1
ATOM 709 C CA . ILE A 1 89 ? -6.671 3.679 -2.817 1.00 91.12 89 ILE A CA 1
ATOM 710 C C . ILE A 1 89 ? -6.244 4.426 -1.551 1.00 91.12 89 ILE A C 1
ATOM 712 O O . ILE A 1 89 ? -6.861 4.242 -0.490 1.00 91.12 89 ILE A O 1
ATOM 716 N N . ILE A 1 90 ? -5.215 5.272 -1.664 1.00 90.62 90 ILE A N 1
ATOM 717 C CA . ILE A 1 90 ? -4.691 6.089 -0.569 1.00 90.62 90 ILE A CA 1
ATOM 718 C C . ILE A 1 90 ? -4.096 7.398 -1.102 1.00 90.62 90 ILE A C 1
ATOM 720 O O . ILE A 1 90 ? -3.441 7.443 -2.136 1.00 90.62 90 ILE A O 1
ATOM 724 N N . ARG A 1 91 ? -4.333 8.492 -0.374 1.00 89.62 91 ARG A N 1
ATOM 725 C CA . ARG A 1 91 ? -3.835 9.838 -0.724 1.00 89.62 91 ARG A CA 1
ATOM 726 C C . ARG A 1 91 ? -2.436 10.129 -0.162 1.00 89.62 91 ARG A C 1
ATOM 728 O O . ARG A 1 91 ? -1.891 11.191 -0.434 1.00 89.62 91 ARG A O 1
ATOM 735 N N . SER A 1 92 ? -1.901 9.230 0.663 1.00 93.75 92 SER A N 1
ATOM 736 C CA . SER A 1 92 ? -0.558 9.336 1.242 1.00 93.75 92 SER A CA 1
ATOM 737 C C . SER A 1 92 ? 0.491 8.781 0.280 1.00 93.75 92 SER A C 1
ATOM 739 O O . SER A 1 92 ? 0.174 7.902 -0.517 1.00 93.75 92 SER A O 1
ATOM 741 N N . ASN A 1 93 ? 1.726 9.275 0.378 1.00 95.88 93 ASN A N 1
ATOM 742 C CA . ASN A 1 93 ? 2.844 8.844 -0.456 1.00 95.88 93 ASN A CA 1
ATOM 743 C C . ASN A 1 93 ? 4.142 8.745 0.379 1.00 95.88 93 ASN A C 1
ATOM 745 O O . ASN A 1 93 ? 4.777 9.773 0.638 1.00 95.88 93 ASN A O 1
ATOM 749 N N . PRO A 1 94 ? 4.541 7.553 0.851 1.00 97.06 94 PRO A N 1
ATOM 750 C CA . PRO A 1 94 ? 3.822 6.287 0.727 1.00 97.06 94 PRO A CA 1
ATOM 751 C C . PRO A 1 94 ? 2.667 6.178 1.740 1.00 97.06 94 PRO A C 1
ATOM 753 O O . PRO A 1 94 ? 2.609 6.909 2.726 1.00 97.06 94 PRO A O 1
ATOM 756 N N . GLY A 1 95 ? 1.762 5.231 1.529 1.00 96.44 95 GLY A N 1
ATOM 757 C CA . GLY A 1 95 ? 0.748 4.816 2.496 1.00 96.44 95 GLY A CA 1
ATOM 758 C C . GLY A 1 95 ? 0.661 3.295 2.579 1.00 96.44 95 GLY A C 1
ATOM 759 O O . GLY A 1 95 ? 1.038 2.603 1.641 1.00 96.44 95 GLY A O 1
ATOM 760 N N . LEU A 1 96 ? 0.182 2.764 3.702 1.00 95.94 96 LEU A N 1
ATOM 761 C CA . LEU A 1 96 ? 0.053 1.322 3.918 1.00 95.94 96 LEU A CA 1
ATOM 762 C C . LEU A 1 96 ? -1.417 0.925 3.880 1.00 95.94 96 LEU A C 1
ATOM 764 O O . LEU A 1 96 ? -2.261 1.583 4.492 1.00 95.94 96 LEU A O 1
ATOM 768 N N . VAL A 1 97 ? -1.719 -0.167 3.195 1.00 95.56 97 VAL A N 1
ATOM 769 C CA . VAL A 1 97 ? -3.028 -0.811 3.195 1.00 95.56 97 VAL A CA 1
ATOM 770 C C . VAL A 1 97 ? -2.831 -2.250 3.629 1.00 95.56 97 VAL A C 1
ATOM 772 O O . VAL A 1 97 ? -1.952 -2.936 3.128 1.00 95.56 97 VAL A O 1
ATOM 775 N N . LEU A 1 98 ? -3.646 -2.701 4.570 1.00 95.06 98 LEU A N 1
ATOM 776 C CA . LEU A 1 98 ? -3.676 -4.094 4.981 1.00 95.06 98 LEU A CA 1
ATOM 777 C C . LEU A 1 98 ? -4.949 -4.705 4.421 1.00 95.06 98 LEU A C 1
ATOM 779 O O . LEU A 1 98 ? -6.043 -4.159 4.617 1.00 95.06 98 LEU A O 1
ATOM 783 N N . ILE A 1 99 ? -4.793 -5.819 3.725 1.00 95.25 99 ILE A N 1
ATOM 784 C CA . ILE A 1 99 ? -5.895 -6.589 3.167 1.00 95.25 99 ILE A CA 1
ATOM 785 C C . ILE A 1 99 ? -5.864 -8.014 3.709 1.00 95.25 99 ILE A C 1
ATOM 787 O O . ILE A 1 99 ? -4.818 -8.507 4.134 1.00 95.25 99 ILE A O 1
ATOM 791 N N . LYS A 1 100 ? -7.028 -8.651 3.710 1.00 94.06 100 LYS A N 1
ATOM 792 C CA . LYS A 1 100 ? -7.201 -10.066 4.020 1.00 94.06 100 LYS A CA 1
ATOM 793 C C . LYS A 1 100 ? -8.437 -10.564 3.288 1.00 94.06 100 LYS A C 1
ATOM 795 O O . LYS A 1 100 ? -9.489 -9.948 3.458 1.00 94.06 100 LYS A O 1
ATOM 800 N N . ASP A 1 101 ? -8.310 -11.640 2.515 1.00 94.31 101 ASP A N 1
ATOM 801 C CA . ASP A 1 101 ? -9.419 -12.245 1.762 1.00 94.31 101 ASP A CA 1
ATOM 802 C C . ASP A 1 101 ? -10.196 -11.192 0.944 1.00 94.31 101 ASP A C 1
ATOM 804 O O . ASP A 1 101 ? -11.396 -10.970 1.106 1.00 94.31 101 ASP A O 1
ATOM 808 N N . GLY A 1 102 ? -9.455 -10.391 0.172 1.00 92.50 102 GLY A N 1
ATOM 809 C CA . GLY A 1 102 ? -9.996 -9.320 -0.671 1.00 92.50 102 GLY A CA 1
ATOM 810 C C . GLY A 1 102 ? -10.574 -8.112 0.079 1.00 92.50 102 GLY A C 1
ATOM 811 O O . GLY A 1 102 ? -10.974 -7.128 -0.548 1.00 92.50 102 GLY A O 1
ATOM 812 N N . ILE A 1 103 ? -10.604 -8.133 1.414 1.00 93.69 103 ILE A N 1
ATOM 813 C CA . ILE A 1 103 ? -11.188 -7.077 2.243 1.00 93.69 103 ILE A CA 1
ATOM 814 C C . ILE A 1 103 ? -10.085 -6.182 2.801 1.00 93.69 103 ILE A C 1
ATOM 816 O O . ILE A 1 103 ? -9.132 -6.639 3.430 1.00 93.69 103 ILE A O 1
ATOM 820 N N . ILE A 1 104 ? -10.249 -4.868 2.637 1.00 93.12 104 ILE A N 1
ATOM 821 C CA . ILE A 1 104 ? -9.382 -3.883 3.289 1.00 93.12 104 ILE A CA 1
ATOM 822 C C . ILE A 1 104 ? -9.703 -3.849 4.783 1.00 93.12 104 ILE A C 1
ATOM 824 O O . ILE A 1 104 ? -10.777 -3.398 5.183 1.00 93.12 104 ILE A O 1
ATOM 828 N N . VAL A 1 105 ? -8.747 -4.271 5.606 1.00 91.94 105 VAL A N 1
ATOM 829 C CA . VAL A 1 105 ? -8.872 -4.261 7.071 1.00 91.94 105 VAL A CA 1
ATOM 830 C C . VAL A 1 105 ? -8.315 -2.984 7.699 1.00 91.94 105 VAL A C 1
ATOM 832 O O . VAL A 1 105 ? -8.689 -2.638 8.817 1.00 91.94 105 VAL A O 1
ATOM 835 N N . GLY A 1 106 ? -7.449 -2.256 6.989 1.00 91.75 106 GLY A N 1
ATOM 836 C CA . GLY A 1 106 ? -6.955 -0.970 7.460 1.00 91.75 106 GLY A CA 1
ATOM 837 C C . GLY A 1 106 ? -6.135 -0.195 6.438 1.00 91.75 106 GLY A C 1
ATOM 838 O O . GLY A 1 106 ? -5.668 -0.739 5.437 1.00 91.75 106 GLY A O 1
ATOM 839 N N . LYS A 1 107 ? -6.000 1.109 6.696 1.00 93.06 107 LYS A N 1
ATOM 840 C CA . LYS A 1 107 ? -5.233 2.061 5.885 1.00 93.06 107 LYS A CA 1
ATOM 841 C C . LYS A 1 107 ? -4.502 3.044 6.794 1.00 93.06 107 LYS A C 1
ATOM 843 O O . LYS A 1 107 ? -5.120 3.569 7.722 1.00 93.06 107 LYS A O 1
ATOM 848 N N . TRP A 1 108 ? -3.242 3.338 6.491 1.00 92.62 108 TRP A N 1
ATOM 849 C CA . TRP A 1 108 ? -2.383 4.203 7.304 1.00 92.62 108 TRP A CA 1
ATOM 850 C C . TRP A 1 108 ? -1.558 5.151 6.443 1.00 92.62 108 TRP A C 1
ATOM 852 O O . TRP A 1 108 ? -1.033 4.777 5.393 1.00 92.62 108 TRP A O 1
ATOM 862 N N . HIS A 1 109 ? -1.431 6.390 6.907 1.00 94.06 109 HIS A N 1
ATOM 863 C CA . HIS A 1 109 ? -0.514 7.364 6.333 1.00 94.06 109 HIS A CA 1
ATOM 864 C C . HIS A 1 109 ? 0.916 7.037 6.776 1.00 94.06 109 HIS A C 1
ATOM 866 O O . HIS A 1 109 ? 1.099 6.501 7.868 1.00 94.06 109 HIS A O 1
ATOM 872 N N . TYR A 1 110 ? 1.945 7.460 6.034 1.00 92.44 110 TYR A N 1
ATOM 873 C CA . TYR A 1 110 ? 3.336 7.261 6.479 1.00 92.44 110 TYR A CA 1
ATOM 874 C C . TYR A 1 110 ? 3.656 7.844 7.870 1.00 92.44 110 TYR A C 1
ATOM 876 O O . TYR A 1 110 ? 4.629 7.444 8.499 1.00 92.44 110 TYR A O 1
ATOM 884 N N . ASN A 1 111 ? 2.854 8.795 8.363 1.00 90.31 111 ASN A N 1
ATOM 885 C CA . ASN A 1 111 ? 3.037 9.385 9.696 1.00 90.31 111 ASN A CA 1
ATOM 886 C C . ASN A 1 111 ? 2.633 8.407 10.805 1.00 90.31 111 ASN A C 1
ATOM 888 O O . ASN A 1 111 ? 3.156 8.481 11.914 1.00 90.31 111 ASN A O 1
ATOM 892 N N . ASP A 1 112 ? 1.719 7.487 10.501 1.00 87.75 112 ASP A N 1
ATOM 893 C CA . ASP A 1 112 ? 1.273 6.457 11.432 1.00 87.75 112 ASP A CA 1
ATOM 894 C C . ASP A 1 112 ? 2.278 5.282 11.483 1.00 87.75 112 ASP A C 1
ATOM 896 O O . ASP A 1 112 ? 2.201 4.443 12.375 1.00 87.75 112 ASP A O 1
ATOM 900 N N . PHE A 1 113 ? 3.262 5.219 10.569 1.00 84.19 113 PHE A N 1
ATOM 901 C CA . PHE A 1 113 ? 4.280 4.154 10.557 1.00 84.19 113 PHE A CA 1
ATOM 902 C C . PHE A 1 113 ? 5.262 4.270 11.734 1.00 84.19 113 PHE A C 1
ATOM 904 O O . PHE A 1 113 ? 5.934 3.303 12.074 1.00 84.19 113 PHE A O 1
ATOM 911 N N . THR A 1 114 ? 5.385 5.456 12.338 1.00 61.88 114 THR A N 1
ATOM 912 C CA . THR A 1 114 ? 6.352 5.764 13.408 1.00 61.88 114 THR A CA 1
ATOM 913 C C . THR A 1 114 ? 5.870 5.434 14.823 1.00 61.88 114 THR A C 1
ATOM 915 O O . THR A 1 114 ? 6.670 5.488 15.751 1.00 61.88 114 THR A O 1
ATOM 918 N N . GLU A 1 115 ? 4.611 5.032 15.017 1.00 58.47 115 GLU A N 1
ATOM 919 C CA . GLU A 1 115 ? 4.082 4.594 16.329 1.00 58.47 115 GLU A CA 1
ATOM 920 C C . GLU A 1 115 ? 4.572 3.183 16.741 1.00 58.47 115 GLU A C 1
ATOM 922 O O . GLU A 1 115 ? 4.007 2.524 17.607 1.00 58.47 115 GLU A O 1
ATOM 927 N N . THR A 1 116 ? 5.625 2.677 16.102 1.00 51.34 116 THR A N 1
ATOM 928 C CA . THR A 1 116 ? 5.941 1.245 16.024 1.00 51.34 116 THR A CA 1
ATOM 929 C C . THR A 1 116 ? 6.986 0.776 17.036 1.00 51.34 116 THR A C 1
ATOM 931 O O . THR A 1 116 ? 7.083 -0.423 17.291 1.00 51.34 116 THR A O 1
ATOM 934 N N . GLU A 1 117 ? 7.672 1.694 17.728 1.00 50.12 117 GLU A N 1
ATOM 935 C CA . GLU A 1 117 ? 8.501 1.368 18.907 1.00 50.12 117 GLU A CA 1
ATOM 936 C C . GLU A 1 117 ? 7.666 0.785 20.067 1.00 50.12 117 GLU A C 1
ATOM 938 O O . GLU A 1 117 ? 8.170 -0.043 20.828 1.00 50.12 117 GLU A O 1
ATOM 943 N N . GLU A 1 118 ? 6.378 1.143 20.176 1.00 47.16 118 GLU A N 1
ATOM 944 C CA . GLU A 1 118 ? 5.443 0.560 21.156 1.00 47.16 118 GLU A CA 1
ATOM 945 C C . GLU A 1 118 ? 4.945 -0.846 20.761 1.00 47.16 118 GLU A C 1
ATOM 947 O O . GLU A 1 118 ? 4.333 -1.537 21.573 1.00 47.16 118 GLU A O 1
ATOM 952 N N . MET A 1 119 ? 5.243 -1.328 19.549 1.00 52.47 119 MET A N 1
ATOM 953 C CA . MET A 1 119 ? 4.718 -2.591 19.009 1.00 52.47 119 MET A CA 1
ATOM 954 C C . MET A 1 119 ? 5.685 -3.777 19.163 1.00 52.47 119 MET A C 1
ATOM 956 O O . MET A 1 119 ? 5.717 -4.686 18.327 1.00 52.47 119 MET A O 1
ATOM 960 N N . LYS A 1 120 ? 6.484 -3.799 20.237 1.00 51.03 120 LYS A N 1
ATOM 961 C CA . LYS A 1 120 ? 7.412 -4.903 20.540 1.00 51.03 120 LYS A CA 1
ATOM 962 C C . LYS A 1 120 ? 6.637 -6.151 20.973 1.00 51.03 120 LYS A C 1
ATOM 964 O O . LYS A 1 120 ? 6.402 -6.382 22.153 1.00 51.03 120 LYS A O 1
ATOM 969 N N . GLY A 1 121 ? 6.232 -6.952 19.990 1.00 60.62 121 GLY A N 1
ATOM 970 C CA . GLY A 1 121 ? 5.715 -8.309 20.185 1.00 60.62 121 GLY A CA 1
ATOM 971 C C . GLY A 1 121 ? 4.746 -8.769 19.098 1.00 60.62 121 GLY A C 1
ATOM 972 O O . GLY A 1 121 ? 4.759 -9.940 18.737 1.00 60.62 121 GLY A O 1
ATOM 973 N N . ASN A 1 122 ? 3.934 -7.859 18.544 1.00 75.75 122 ASN A N 1
ATOM 974 C CA . ASN A 1 122 ? 2.999 -8.168 17.459 1.00 75.75 122 ASN A CA 1
ATOM 975 C C . ASN A 1 122 ? 2.552 -6.881 16.735 1.00 75.75 122 ASN A C 1
ATOM 977 O O . ASN A 1 122 ? 1.520 -6.290 17.065 1.00 75.75 122 ASN A O 1
ATOM 981 N N . TYR A 1 123 ? 3.342 -6.459 15.745 1.00 81.38 123 TYR A N 1
ATOM 982 C CA . TYR A 1 123 ? 3.099 -5.276 14.912 1.00 81.38 123 TYR A CA 1
ATOM 983 C C . TYR A 1 123 ? 1.689 -5.249 14.302 1.00 81.38 123 TYR A C 1
ATOM 985 O O . TYR A 1 123 ? 0.976 -4.252 14.412 1.00 81.38 123 TYR A O 1
ATOM 993 N N . LEU A 1 124 ? 1.242 -6.378 13.742 1.00 83.56 124 LEU A N 1
ATOM 994 C CA . LEU A 1 124 ? -0.094 -6.523 13.165 1.00 83.56 124 LEU A CA 1
ATOM 995 C C . LEU A 1 124 ? -1.202 -6.215 14.186 1.00 83.56 124 LEU A C 1
ATOM 997 O O . LEU A 1 124 ? -2.133 -5.465 13.893 1.00 83.56 124 LEU A O 1
ATOM 1001 N N . SER A 1 125 ? -1.097 -6.753 15.403 1.00 83.38 125 SER A N 1
ATOM 1002 C CA . SER A 1 125 ? -2.082 -6.484 16.456 1.00 83.38 125 SER A CA 1
ATOM 1003 C C . SER A 1 125 ? -2.120 -5.007 16.856 1.00 83.38 125 SER A C 1
ATOM 1005 O O . SER A 1 125 ? -3.204 -4.471 17.096 1.00 83.38 125 SER A O 1
ATOM 1007 N N . GLY A 1 126 ? -0.962 -4.337 16.868 1.00 81.31 126 GLY A N 1
ATOM 1008 C CA . GLY A 1 126 ? -0.850 -2.905 17.135 1.00 81.31 126 GLY A CA 1
ATOM 1009 C C . GLY A 1 126 ? -1.555 -2.077 16.065 1.00 81.31 126 GLY A C 1
ATOM 1010 O O . GLY A 1 126 ? -2.410 -1.253 16.394 1.00 81.31 126 GLY A O 1
ATOM 1011 N N . LEU A 1 127 ? -1.290 -2.366 14.786 1.00 82.50 127 LEU A N 1
ATOM 1012 C CA . LEU A 1 127 ? -1.971 -1.720 13.662 1.00 82.50 127 LEU A CA 1
ATOM 1013 C C . LEU A 1 127 ? -3.493 -1.868 13.741 1.00 82.50 127 LEU A C 1
ATOM 1015 O O . LEU A 1 127 ? -4.215 -0.872 13.647 1.00 82.50 127 LEU A O 1
ATOM 1019 N N . LEU A 1 128 ? -3.988 -3.092 13.945 1.00 84.50 128 LEU A N 1
ATOM 1020 C CA . LEU A 1 128 ? -5.426 -3.367 14.021 1.00 84.50 128 LEU A CA 1
ATOM 1021 C C . LEU A 1 128 ? -6.078 -2.682 15.230 1.00 84.50 128 LEU A C 1
ATOM 1023 O O . LEU A 1 128 ? -7.175 -2.129 15.114 1.00 84.50 128 LEU A O 1
ATOM 1027 N N . THR A 1 129 ? -5.397 -2.668 16.377 1.00 82.56 129 THR A N 1
ATOM 1028 C CA . THR A 1 129 ? -5.889 -2.016 17.600 1.00 82.56 129 THR A CA 1
ATOM 1029 C C . THR A 1 129 ? -5.970 -0.502 17.426 1.00 82.56 129 THR A C 1
ATOM 1031 O O . THR A 1 129 ? -7.011 0.094 17.716 1.00 82.56 129 THR A O 1
ATOM 1034 N N . ASN A 1 130 ? -4.912 0.128 16.905 1.00 79.00 130 ASN A N 1
ATOM 1035 C CA . ASN A 1 130 ? -4.868 1.576 16.688 1.00 79.00 130 ASN A CA 1
ATOM 1036 C C . ASN A 1 130 ? -5.894 2.014 15.644 1.00 79.00 130 ASN A C 1
ATOM 1038 O O . ASN A 1 130 ? -6.596 3.011 15.844 1.00 79.00 130 ASN A O 1
ATOM 1042 N N . TYR A 1 131 ? -6.038 1.236 14.568 1.00 81.44 131 TYR A N 1
ATOM 1043 C CA . TYR A 1 131 ? -7.059 1.475 13.557 1.00 81.44 131 TYR A CA 1
ATOM 1044 C C . TYR A 1 131 ? -8.454 1.426 14.190 1.00 81.44 131 TYR A C 1
ATOM 1046 O O . TYR A 1 131 ? -9.167 2.428 14.171 1.00 81.44 131 TYR A O 1
ATOM 1054 N N . ARG A 1 132 ? -8.811 0.332 14.875 1.00 80.81 132 ARG A N 1
ATOM 1055 C CA . ARG A 1 132 ? -10.113 0.189 15.547 1.00 80.81 132 ARG A CA 1
ATOM 1056 C C . ARG A 1 132 ? -10.398 1.315 16.547 1.00 80.81 132 ARG A C 1
ATOM 1058 O O . ARG A 1 132 ? -11.482 1.895 16.515 1.00 80.81 132 ARG A O 1
ATOM 1065 N N . LYS A 1 133 ? -9.422 1.682 17.384 1.00 79.19 133 LYS A N 1
ATOM 1066 C CA . LYS A 1 133 ? -9.559 2.757 18.381 1.00 79.19 133 LYS A CA 1
ATOM 1067 C C . LYS A 1 133 ? -9.861 4.112 17.737 1.00 79.19 133 LYS A C 1
ATOM 1069 O O . LYS A 1 133 ? -10.700 4.858 18.243 1.00 79.19 133 LYS A O 1
ATOM 1074 N N . ARG A 1 134 ? -9.219 4.436 16.607 1.00 75.12 134 ARG A N 1
ATOM 1075 C CA . ARG A 1 134 ? -9.469 5.685 15.865 1.00 75.12 134 ARG A CA 1
ATOM 1076 C C . ARG A 1 134 ? -10.907 5.747 15.330 1.00 75.12 134 ARG A C 1
ATOM 1078 O O . ARG A 1 134 ? -11.519 6.815 15.385 1.00 75.12 134 ARG A O 1
ATOM 1085 N N . TYR A 1 135 ? -11.477 4.615 14.908 1.00 70.94 135 TYR A N 1
ATOM 1086 C CA . TYR A 1 135 ? -12.884 4.534 14.488 1.00 70.94 135 TYR A CA 1
ATOM 1087 C C . TYR A 1 135 ? -13.871 4.588 15.661 1.00 70.94 135 TYR A C 1
ATOM 1089 O O . TYR A 1 135 ? -14.852 5.329 15.586 1.00 70.94 135 TYR A O 1
ATOM 1097 N N . GLU A 1 136 ? -13.609 3.882 16.764 1.00 70.75 136 GLU A N 1
ATOM 1098 C CA . GLU A 1 136 ? -14.466 3.926 17.962 1.00 70.75 136 GLU A CA 1
ATOM 1099 C C . GLU A 1 136 ? -14.520 5.345 18.571 1.00 70.75 136 GLU A C 1
ATOM 1101 O O . GLU A 1 136 ? -15.592 5.840 18.937 1.00 70.75 136 GLU A O 1
ATOM 1106 N N . PHE A 1 137 ? -13.388 6.059 18.596 1.00 65.06 137 PHE A N 1
ATOM 1107 C CA . PHE A 1 137 ? -13.334 7.448 19.063 1.00 65.06 137 PHE A CA 1
ATOM 1108 C C . PHE A 1 137 ? -14.046 8.422 18.106 1.00 65.06 137 PHE A C 1
ATOM 1110 O O . PHE A 1 137 ? -14.791 9.295 18.552 1.00 65.06 137 PHE A O 1
ATOM 1117 N N . SER A 1 138 ? -13.881 8.259 16.787 1.00 61.53 138 SER A N 1
ATOM 1118 C CA . SER A 1 138 ? -14.538 9.123 15.791 1.00 61.53 138 SER A CA 1
ATOM 1119 C C . SER A 1 138 ? -16.063 8.955 15.769 1.00 61.53 138 SER A C 1
ATOM 1121 O O . SER A 1 138 ? -16.792 9.943 15.641 1.00 61.53 138 SER A O 1
ATOM 1123 N N . GLY A 1 139 ? -16.559 7.725 15.948 1.00 62.84 139 GLY A N 1
ATOM 1124 C CA . GLY A 1 139 ? -17.994 7.437 15.973 1.00 62.84 139 GLY A CA 1
ATOM 1125 C C . GLY A 1 139 ? -18.726 8.154 17.111 1.00 62.84 139 GLY A C 1
ATOM 1126 O O . GLY A 1 139 ? -19.767 8.773 16.886 1.00 62.84 139 GLY A O 1
ATOM 1127 N N . SER A 1 140 ? -18.158 8.142 18.320 1.00 66.56 140 SER A N 1
ATOM 1128 C CA . SER A 1 140 ? -18.760 8.824 19.473 1.00 66.56 140 SER A CA 1
ATOM 1129 C C . SER A 1 140 ? -18.745 10.351 19.326 1.00 66.56 140 SER A C 1
ATOM 1131 O O . SER A 1 140 ? -19.766 10.996 19.566 1.00 66.56 140 SER A O 1
ATOM 1133 N N . LEU A 1 141 ? -17.642 10.941 18.848 1.00 69.69 141 LEU A N 1
ATOM 1134 C CA . LEU A 1 141 ? -17.522 12.394 18.683 1.00 69.69 141 LEU A CA 1
ATOM 1135 C C . LEU A 1 141 ? -18.531 12.956 17.665 1.00 69.69 141 LEU A C 1
ATOM 1137 O O . LEU A 1 141 ? -19.157 13.987 17.919 1.00 69.69 141 LEU A O 1
ATOM 1141 N N . ASN A 1 142 ? -18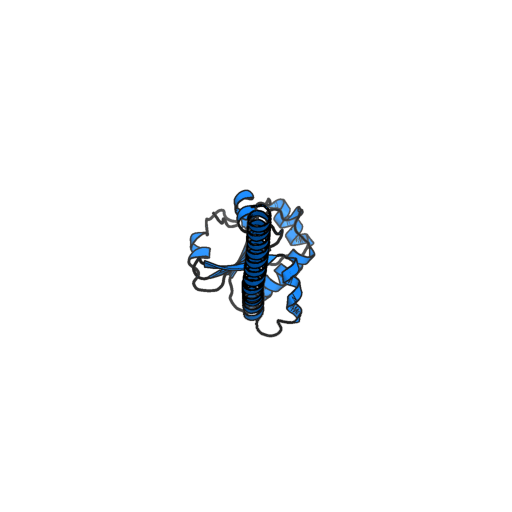.746 12.258 16.545 1.00 73.31 142 ASN A N 1
ATOM 1142 C CA . ASN A 1 142 ? -19.748 12.647 15.547 1.00 73.31 142 ASN A CA 1
ATOM 1143 C C . ASN A 1 142 ? -21.185 12.552 16.085 1.00 73.31 142 ASN A C 1
ATOM 1145 O O . ASN A 1 142 ? -22.016 13.412 15.781 1.00 73.31 142 ASN A O 1
ATOM 1149 N N . LEU A 1 143 ? -21.487 11.557 16.924 1.00 82.31 143 LEU A N 1
ATOM 1150 C CA . LEU A 1 143 ? -22.799 11.451 17.565 1.00 82.31 143 LEU A CA 1
ATOM 1151 C C . LEU A 1 143 ? -23.057 12.633 18.514 1.00 82.31 143 LEU A C 1
ATOM 1153 O O . LEU A 1 143 ? -24.135 13.223 18.491 1.00 82.31 143 LEU A O 1
ATOM 1157 N N . PHE A 1 144 ? -22.055 13.055 19.290 1.00 86.75 144 PHE A N 1
ATOM 1158 C CA . PHE A 1 144 ? -22.183 14.239 20.146 1.00 86.75 144 PHE A CA 1
ATOM 1159 C C . PHE A 1 144 ? -22.323 15.539 19.343 1.00 86.75 144 PHE A C 1
ATOM 1161 O O . PHE A 1 144 ? -23.168 16.377 19.671 1.00 86.75 144 PHE A O 1
ATOM 1168 N N . LEU A 1 145 ? -21.548 15.708 18.268 1.00 87.31 145 LEU A N 1
ATOM 1169 C CA . LEU A 1 145 ? -21.634 16.882 17.392 1.00 87.31 145 LEU A CA 1
ATOM 1170 C C . LEU A 1 145 ? -23.018 16.997 16.741 1.00 87.31 145 LEU A C 1
ATOM 1172 O O . LEU A 1 145 ? -23.626 18.066 16.776 1.00 87.31 145 LEU A O 1
ATOM 1176 N N . THR A 1 146 ? -23.559 15.894 16.226 1.00 88.25 146 THR A N 1
ATOM 1177 C CA . THR A 1 146 ? -24.891 15.874 15.601 1.00 88.25 146 THR A CA 1
ATOM 1178 C C . THR A 1 146 ? -26.014 16.129 16.609 1.00 88.25 146 THR A C 1
ATOM 1180 O O . THR A 1 146 ? -26.900 16.940 16.333 1.00 88.25 146 THR A O 1
ATOM 1183 N N . LEU A 1 147 ? -25.949 15.532 17.805 1.00 93.00 147 LEU A N 1
ATOM 1184 C CA . LEU A 1 147 ? -26.909 15.791 18.885 1.00 93.00 147 LEU A CA 1
ATOM 1185 C C . LEU A 1 147 ? -26.865 17.249 19.360 1.00 93.00 147 LEU A C 1
ATOM 1187 O O . LEU A 1 147 ? -27.914 17.869 19.545 1.00 93.00 147 LEU A O 1
ATOM 1191 N N . SER A 1 148 ? -25.670 17.825 19.516 1.00 91.56 148 SER A N 1
ATOM 1192 C CA . SER A 1 148 ? -25.523 19.221 19.945 1.00 91.56 148 SER A CA 1
ATOM 1193 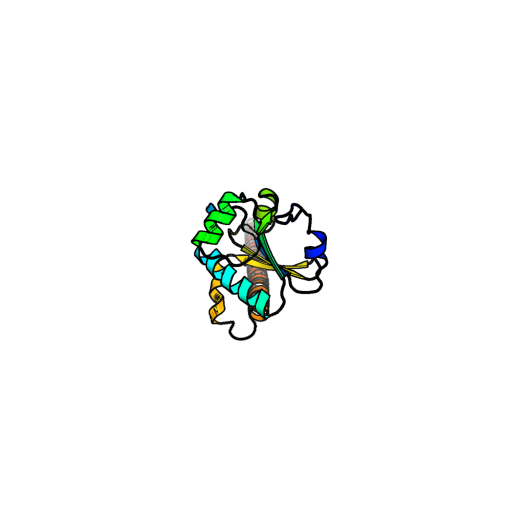C C . SER A 1 148 ? -26.080 20.205 18.909 1.00 91.56 148 SER A C 1
ATOM 1195 O O . SER A 1 148 ? -26.786 21.150 19.270 1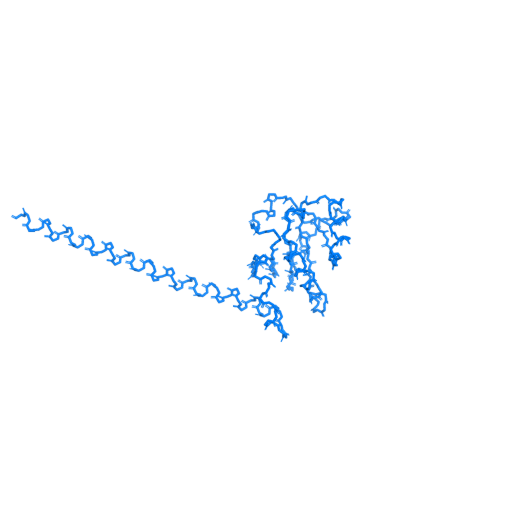.00 91.56 148 SER A O 1
ATOM 1197 N N . LEU A 1 149 ? -25.856 19.947 17.616 1.00 94.69 149 LEU A N 1
ATOM 1198 C CA . LEU A 1 149 ? -26.420 20.746 16.531 1.00 94.69 149 LEU A CA 1
ATOM 1199 C C . LEU A 1 149 ? -27.952 20.639 16.490 1.00 94.69 149 LEU A C 1
ATOM 1201 O O . LEU A 1 149 ? -28.634 21.657 16.350 1.00 94.69 149 LEU A O 1
ATOM 1205 N N . ALA A 1 150 ? -28.503 19.434 16.669 1.00 95.50 150 ALA A N 1
ATOM 1206 C CA . ALA A 1 150 ? -29.947 19.208 16.710 1.00 95.50 150 ALA A CA 1
ATOM 1207 C C . ALA A 1 150 ? -30.619 19.949 17.880 1.00 95.50 150 ALA A C 1
ATOM 1209 O O . ALA A 1 150 ? -31.642 20.609 17.684 1.00 95.50 150 ALA A O 1
ATOM 1210 N N . LEU A 1 151 ? -30.016 19.919 19.075 1.00 95.69 151 LEU A N 1
ATOM 1211 C CA . LEU A 1 151 ? -30.488 20.674 20.242 1.00 95.69 151 LEU A CA 1
ATOM 1212 C C . LEU A 1 151 ? -30.438 22.189 20.005 1.00 95.69 151 LEU A C 1
ATOM 1214 O O . LEU A 1 151 ? -31.399 22.895 20.312 1.00 95.69 151 LEU A O 1
ATOM 1218 N N . CYS A 1 152 ? -29.359 22.692 19.401 1.00 95.81 152 CYS A N 1
ATOM 1219 C CA . CYS A 1 152 ? -29.252 24.100 19.018 1.00 95.81 152 CYS A CA 1
ATOM 1220 C C . CYS A 1 152 ? -30.371 24.518 18.053 1.00 95.81 152 CYS A C 1
ATOM 1222 O O . CYS A 1 152 ? -31.017 25.548 18.259 1.00 95.81 152 CYS A O 1
ATOM 1224 N N . LEU A 1 153 ? -30.647 23.717 17.020 1.00 95.50 153 LEU A N 1
ATOM 1225 C CA . LEU A 1 153 ? -31.731 23.983 16.069 1.00 95.50 153 LEU A CA 1
ATOM 1226 C C . LEU A 1 153 ? -33.111 23.940 16.742 1.00 95.50 153 LEU A C 1
ATOM 1228 O O . LEU A 1 153 ? -33.961 24.795 16.467 1.00 95.50 153 LEU A O 1
ATOM 1232 N N . PHE A 1 154 ? -33.326 22.996 17.658 1.00 96.19 154 PHE A N 1
ATOM 1233 C CA . PHE A 1 154 ? -34.550 22.913 18.452 1.00 96.19 154 PHE A CA 1
ATOM 1234 C C . PHE A 1 154 ? -34.755 24.165 19.322 1.00 96.19 154 PHE A C 1
ATOM 1236 O O . PHE A 1 154 ? -35.830 24.762 19.319 1.00 96.19 154 PHE A O 1
ATOM 1243 N N . GLU A 1 155 ? -33.713 24.652 19.996 1.00 94.25 155 GLU A N 1
ATOM 1244 C CA . GLU A 1 155 ? -33.806 25.876 20.800 1.00 94.25 155 GLU A CA 1
ATOM 1245 C C . GLU A 1 155 ? -34.033 27.135 19.950 1.00 94.25 155 GLU A C 1
ATOM 1247 O O . GLU A 1 155 ? -34.822 28.012 20.319 1.00 94.25 155 GLU A O 1
ATOM 1252 N N . ILE A 1 156 ? -33.400 27.229 18.776 1.00 94.50 156 ILE A N 1
ATOM 1253 C CA . ILE A 1 156 ? -33.608 28.344 17.840 1.00 94.50 156 ILE A CA 1
ATOM 1254 C C . ILE A 1 156 ? -35.052 28.359 17.326 1.00 94.50 156 ILE A C 1
ATOM 1256 O O . ILE A 1 156 ? -35.691 29.417 17.301 1.00 94.50 156 ILE A O 1
ATOM 1260 N N . THR A 1 157 ? -35.588 27.204 16.925 1.00 93.75 157 THR A N 1
ATOM 1261 C CA . THR A 1 157 ? -36.975 27.090 16.447 1.00 93.75 157 THR A CA 1
ATOM 1262 C C . THR A 1 157 ? -37.976 27.389 17.563 1.00 93.75 157 THR A C 1
ATOM 1264 O O . THR A 1 157 ? -38.893 28.190 17.351 1.00 93.75 157 THR A O 1
ATOM 1267 N N . ARG A 1 158 ? -37.743 26.876 18.778 1.00 93.19 158 ARG A N 1
ATOM 1268 C CA . ARG A 1 158 ? -38.542 27.177 19.977 1.00 93.19 158 ARG A CA 1
ATOM 1269 C C . ARG A 1 158 ? -38.570 28.675 20.295 1.00 93.19 158 ARG A C 1
ATOM 1271 O O . ARG A 1 158 ? -39.647 29.249 20.465 1.00 93.19 158 ARG A O 1
ATOM 1278 N N . LYS A 1 159 ? -37.407 29.344 20.313 1.00 92.00 159 LYS A N 1
ATOM 1279 C CA . LYS A 1 159 ? -37.319 30.804 20.526 1.00 92.00 159 LYS A CA 1
ATOM 1280 C C . LYS A 1 159 ? -38.067 31.590 19.446 1.00 92.00 159 LYS A C 1
ATOM 1282 O O . LYS A 1 159 ? -38.782 32.540 19.768 1.00 92.00 159 LYS A O 1
ATOM 1287 N N . ARG A 1 160 ? -37.943 31.198 18.171 1.00 89.56 160 ARG A N 1
ATOM 1288 C CA . ARG A 1 160 ? -38.663 31.845 17.058 1.00 89.56 160 ARG A CA 1
ATOM 1289 C C . ARG A 1 160 ? -40.181 31.713 17.197 1.00 89.56 160 ARG A C 1
ATOM 1291 O O . ARG A 1 160 ? -40.883 32.688 16.932 1.00 89.56 160 ARG A O 1
ATOM 1298 N N . LEU A 1 161 ? -40.682 30.555 17.630 1.00 88.19 161 LEU A N 1
ATOM 1299 C CA . LEU A 1 161 ? -42.113 30.327 17.840 1.00 88.19 161 LEU A CA 1
ATOM 1300 C C . LEU A 1 161 ? -42.666 31.211 18.971 1.00 88.19 161 LEU A C 1
ATOM 1302 O O . LEU A 1 161 ? -43.644 31.928 18.768 1.00 88.19 161 LEU A O 1
ATOM 1306 N N . ASN A 1 162 ? -41.984 31.251 20.120 1.00 89.44 162 ASN A N 1
ATOM 1307 C CA . ASN A 1 162 ? -42.393 32.078 21.263 1.00 89.44 162 ASN A CA 1
ATOM 1308 C C . ASN A 1 162 ? -42.402 33.580 20.937 1.00 89.44 162 ASN A C 1
ATOM 1310 O O . ASN A 1 162 ? -43.313 34.299 21.346 1.00 89.44 162 ASN A O 1
ATOM 1314 N N . ASN A 1 163 ? -41.431 34.061 20.154 1.00 85.62 163 ASN A N 1
ATOM 1315 C CA . ASN A 1 163 ? -41.400 35.457 19.709 1.00 85.62 163 ASN A CA 1
ATOM 1316 C C . ASN A 1 163 ? -42.538 35.803 18.733 1.00 85.62 163 ASN A C 1
ATOM 1318 O O . ASN A 1 163 ? -42.966 36.954 18.694 1.00 85.62 163 ASN A O 1
ATOM 1322 N N . ARG A 1 164 ? -43.036 34.836 17.948 1.00 81.12 164 ARG A N 1
ATOM 1323 C CA . ARG A 1 164 ? -44.219 35.027 17.090 1.00 81.12 164 ARG A CA 1
ATOM 1324 C C . ARG A 1 164 ? -45.513 35.062 17.901 1.00 81.12 164 ARG A C 1
ATOM 1326 O O . ARG A 1 164 ? -46.384 35.861 17.581 1.00 81.12 164 ARG A O 1
ATOM 1333 N N . LEU A 1 165 ? -45.620 34.245 18.949 1.00 75.81 165 LEU A N 1
ATOM 1334 C CA . LEU A 1 165 ? -46.792 34.216 19.830 1.00 75.81 165 LEU A CA 1
ATOM 1335 C C . LEU A 1 165 ? -46.926 35.490 20.676 1.00 75.81 165 LEU A C 1
ATOM 1337 O O . LEU A 1 165 ? -48.034 35.968 20.842 1.00 75.81 165 LEU A O 1
ATOM 1341 N N . LYS A 1 166 ? -45.817 36.086 21.139 1.00 73.81 166 LYS A N 1
ATOM 1342 C CA . LYS A 1 166 ? -45.832 37.373 21.869 1.00 73.81 166 LYS A CA 1
ATOM 1343 C C . LYS A 1 166 ? -46.144 38.607 21.004 1.00 73.81 166 LYS A C 1
ATOM 1345 O O . LYS A 1 166 ? -46.322 39.686 21.553 1.00 73.81 166 LYS A O 1
ATOM 1350 N N . LYS A 1 167 ? -46.113 38.479 19.671 1.00 64.44 167 LYS A N 1
ATOM 1351 C CA . LYS A 1 167 ? -46.406 39.567 18.715 1.00 64.44 167 LYS A CA 1
ATOM 1352 C C . LYS A 1 167 ? -47.857 39.563 18.204 1.00 64.44 167 LYS A C 1
ATOM 1354 O O . LYS A 1 167 ? -48.198 40.446 17.422 1.00 64.44 167 LYS A O 1
ATOM 1359 N N . LYS A 1 168 ? -48.664 38.572 18.589 1.00 54.47 168 LYS A N 1
ATOM 1360 C CA . LYS A 1 168 ? -50.120 38.543 18.396 1.00 54.47 168 LYS A CA 1
ATOM 1361 C C . LYS A 1 168 ? -50.803 38.970 19.685 1.00 54.47 168 LYS A C 1
ATOM 1363 O O . LYS A 1 168 ? -51.894 39.557 19.560 1.00 54.47 168 LYS A O 1
#

Secondary structure (DSSP, 8-state):
--B-TTS-B-HHHHHS-SSEEEEEE-S-STTS-HHHHHHHHHHHHHHHHHT-EEEEEE---HHHHHHHHHHHT--S-EEE--HHHHHHH-SSSSEEEEEETTEEEEEEETTGGGGGGG-SS-HHHHHHHHHHHHHHHHHHHHHHHHHHHHHHHHHHHHHHHHHHHTT-

Solvent-accessible surface area (backbone atoms only — not comparable to full-atom values): 9134 Å² total; per-residue (Å²): 114,37,23,45,86,88,68,51,77,45,45,65,63,67,35,65,32,77,55,59,36,37,36,38,37,23,41,44,63,92,77,30,39,65,69,29,54,55,46,47,40,56,49,39,51,50,23,60,78,71,74,34,51,63,42,32,38,22,47,54,52,69,70,57,50,51,54,49,31,67,74,68,67,55,78,72,59,64,25,43,29,58,44,70,60,42,52,70,76,42,87,38,43,28,18,43,35,36,33,38,57,63,37,78,78,46,76,42,46,38,79,64,58,70,68,51,83,80,30,85,86,47,55,67,60,45,53,54,48,53,53,51,49,56,52,60,54,50,57,54,52,52,52,52,52,53,52,52,52,50,51,51,51,51,52,53,52,51,53,53,51,53,59,55,61,76,74,109

pLDDT: mean 88.73, std 11.1, range [47.16, 97.81]

Foldseek 3Di:
DWAFPVGDDCVCVQQQAQDKEKEWQAAELVPADLLLQLLVQVVVVVCVVVVYHYEYEYQDDPVSCVVNCVVNVRDDGYIYDHSVVSCVVDVARTKMWMDHNNDTLDIGHSVVSPVCVVVVPHSPVVRNVVRVVVVVVVVVVVVVVVVVVVVVVVVVVVVVVVVVVVVD

Mean predicted aligned error: 8.58 Å

Sequence (168 aa):
NIIDSEGYEITDLVLSDENYSFLLVSYNLSDANQKGLKAANEIALYCNQYGYNFYCLTASTSPEIEFLSNTMNLNFDFFFTDETTLKTIIRSNPGLVLIKDGIIVGKWHYNDFTETEEMKGNYLSGLLTNYRKRYEFSGSLNLFLTLSLALCLFEITRKRLNNRLKKK

Nearest PDB structures (foldseek):
  3drn-assembly2_B  TM=6.187E-01  e=8.644E-05  Saccharolobus solfataricus
  2a4v-assembly1_A  TM=6.263E-01  e=1.368E-04  Saccharomyces cerevisiae
  5io2-assembly1_A  TM=6.504E-01  e=1.189E-03  Xanthomonas campestris pv. campestris str. ATCC 33913
  3raz-assembly1_A  TM=6.597E-01  e=6.120E-03  Neisseria meningitidis serogroup B
  3hdc-assembly1_A-2  TM=6.851E-01  e=1.636E-02  Geobacter metallireducens GS-15